Protein AF-A0A392PAM7-F1 (afdb_monomer_lite)

Organism: NCBI:txid97028

InterPro domains:
  IPR005019 Methyladenine glycosylase [PF03352] (2-102)
  IPR011257 DNA glycosylase [SSF48150] (2-95)

Foldseek 3Di:
DVCCVPPPPDDDLDPQVLLLVVLLLLLVVPDPPVRCVVCVVVVCVLCVSSQLVSLLPDDLVVQCPPPHSNVVRDPSVSSVVSNVVSVVSVPDDSPPPCSVVVVVVVPDD

Structure (mmCIF, N/CA/C/O backbone):
data_AF-A0A392PAM7-F1
#
_entry.id   AF-A0A392PAM7-F1
#
loop_
_atom_site.group_PDB
_atom_site.id
_atom_site.type_symbol
_atom_site.label_atom_id
_atom_site.label_alt_id
_atom_site.label_comp_id
_atom_site.label_asym_id
_atom_site.label_entity_id
_atom_site.label_seq_id
_atom_site.pdbx_PDB_ins_code
_atom_site.Cartn_x
_atom_site.Cartn_y
_atom_site.Cartn_z
_atom_site.occupancy
_atom_site.B_iso_or_equiv
_atom_site.auth_seq_id
_atom_site.auth_comp_id
_atom_site.auth_asym_id
_atom_site.auth_atom_id
_atom_site.pdbx_PDB_model_num
ATOM 1 N N . ALA A 1 1 ? 22.129 2.500 0.979 1.00 46.84 1 ALA A N 1
ATOM 2 C CA . ALA A 1 1 ? 22.669 2.868 -0.343 1.00 46.84 1 ALA A CA 1
ATOM 3 C C . ALA A 1 1 ? 22.045 2.010 -1.447 1.00 46.84 1 ALA A C 1
ATOM 5 O O . ALA A 1 1 ? 21.511 2.575 -2.380 1.00 46.84 1 ALA A O 1
ATOM 6 N N . THR A 1 2 ? 21.940 0.691 -1.270 1.00 55.56 2 THR A N 1
ATOM 7 C CA . THR A 1 2 ? 21.514 -0.297 -2.286 1.00 55.56 2 THR A CA 1
ATOM 8 C C . THR A 1 2 ? 20.171 -0.050 -3.003 1.00 55.56 2 THR A C 1
ATOM 10 O O . THR A 1 2 ? 20.081 -0.260 -4.203 1.00 55.56 2 THR A O 1
ATOM 13 N N . PHE A 1 3 ? 19.129 0.455 -2.323 1.00 52.91 3 PHE A N 1
ATOM 14 C CA . PHE A 1 3 ? 17.817 0.694 -2.959 1.00 52.91 3 PHE A CA 1
ATOM 15 C C . PHE A 1 3 ? 17.879 1.718 -4.104 1.00 52.91 3 PHE A C 1
ATOM 17 O O . PHE A 1 3 ? 17.218 1.547 -5.123 1.00 52.91 3 PHE A O 1
ATOM 24 N N . HIS A 1 4 ? 18.673 2.779 -3.932 1.00 52.66 4 HIS A N 1
ATOM 25 C CA . HIS A 1 4 ? 18.763 3.880 -4.894 1.00 52.66 4 HIS A CA 1
ATOM 26 C C . HIS A 1 4 ? 19.494 3.489 -6.179 1.00 52.66 4 HIS A C 1
ATOM 28 O O . HIS A 1 4 ? 19.197 4.048 -7.229 1.00 52.66 4 HIS A O 1
ATOM 34 N N . ASP A 1 5 ? 20.407 2.525 -6.084 1.00 53.50 5 ASP A N 1
ATOM 35 C CA . ASP A 1 5 ? 21.263 2.118 -7.195 1.00 53.50 5 ASP A CA 1
ATOM 36 C C . ASP A 1 5 ? 20.660 0.946 -7.993 1.00 53.50 5 ASP A C 1
ATOM 38 O O . ASP A 1 5 ? 20.927 0.819 -9.184 1.00 53.50 5 ASP A O 1
ATOM 42 N N . GLU A 1 6 ? 19.824 0.105 -7.366 1.00 55.78 6 GLU A N 1
ATOM 43 C CA . GLU A 1 6 ? 19.292 -1.122 -7.988 1.00 55.78 6 GLU A CA 1
ATOM 44 C C . GLU A 1 6 ? 17.791 -1.070 -8.324 1.00 55.78 6 GLU A C 1
ATOM 46 O O . GLU A 1 6 ? 17.339 -1.787 -9.217 1.00 55.78 6 GLU A O 1
ATOM 51 N N . GLU A 1 7 ? 16.994 -0.246 -7.629 1.00 56.81 7 GLU A N 1
ATOM 52 C CA . GLU A 1 7 ? 15.529 -0.237 -7.789 1.00 56.81 7 GLU A CA 1
ATOM 53 C C .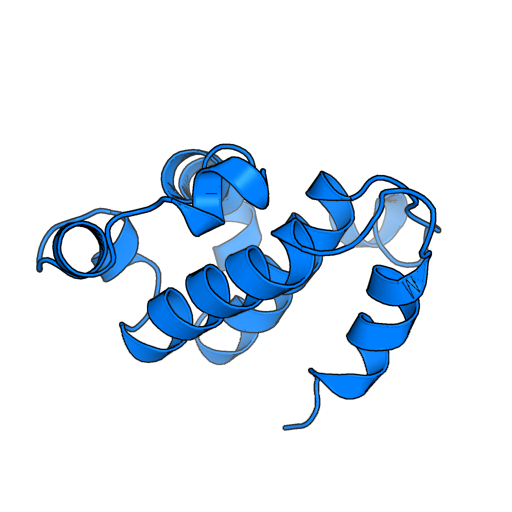 GLU A 1 7 ? 14.969 1.080 -8.359 1.00 56.81 7 GLU A C 1
ATOM 55 O O . GLU A 1 7 ? 13.880 1.074 -8.937 1.00 56.81 7 GLU A O 1
ATOM 60 N N . TRP A 1 8 ? 15.685 2.206 -8.248 1.00 60.56 8 TRP A N 1
ATOM 61 C CA . TRP A 1 8 ? 15.210 3.497 -8.768 1.00 60.56 8 TRP A CA 1
ATOM 62 C C . TRP A 1 8 ? 15.507 3.676 -10.257 1.00 60.56 8 TRP A C 1
ATOM 64 O O . TRP A 1 8 ? 16.628 3.486 -10.712 1.00 60.56 8 TRP A O 1
ATOM 74 N N . GLY A 1 9 ? 14.500 4.111 -11.020 1.00 55.19 9 GLY A N 1
ATOM 75 C CA . GLY A 1 9 ? 14.643 4.413 -12.450 1.00 55.19 9 GLY A CA 1
ATOM 76 C C . GLY A 1 9 ? 14.623 3.190 -13.374 1.00 55.19 9 GLY A C 1
ATOM 77 O O . GLY A 1 9 ? 14.708 3.351 -14.590 1.00 55.19 9 GLY A O 1
ATOM 78 N N . VAL A 1 10 ? 14.461 1.983 -12.825 1.00 61.34 10 VAL A N 1
ATOM 79 C CA . VAL A 1 10 ? 14.288 0.752 -13.604 1.00 61.34 10 VAL A CA 1
ATOM 80 C C . VAL A 1 10 ? 12.81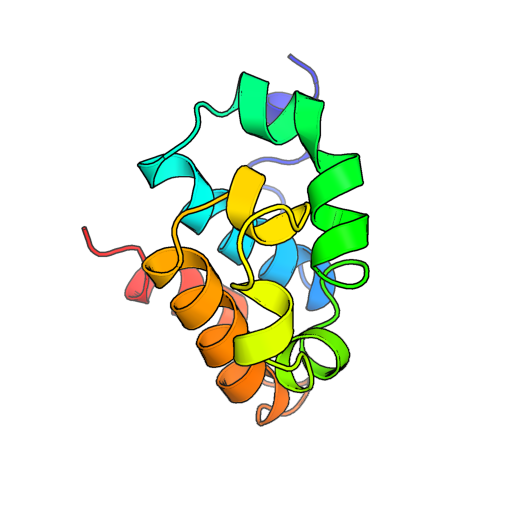4 0.609 -14.004 1.00 61.34 10 VAL A C 1
ATOM 82 O O . VAL A 1 10 ? 11.947 0.689 -13.130 1.00 61.34 10 VAL A O 1
ATOM 85 N N . PRO A 1 11 ? 12.490 0.379 -15.290 1.00 66.12 11 PRO A N 1
ATOM 86 C CA . PRO A 1 11 ? 11.123 0.091 -15.707 1.00 66.12 11 PRO A CA 1
ATOM 87 C C . PRO A 1 11 ? 10.563 -1.128 -14.967 1.00 66.12 11 PRO A C 1
ATOM 89 O O . PRO A 1 11 ? 11.149 -2.210 -14.982 1.00 66.12 11 PRO A O 1
ATOM 92 N N . VAL A 1 12 ? 9.410 -0.949 -14.325 1.00 69.69 12 VAL A N 1
ATOM 93 C CA . VAL A 1 12 ? 8.672 -2.016 -13.645 1.00 69.69 12 VAL A CA 1
ATOM 94 C C . VAL A 1 12 ? 7.361 -2.246 -14.386 1.00 69.69 12 VAL A C 1
ATOM 96 O O . VAL A 1 12 ? 6.613 -1.305 -14.640 1.00 69.69 12 VAL A O 1
ATOM 99 N N . HIS A 1 13 ? 7.085 -3.506 -14.716 1.00 71.75 13 HIS A N 1
ATOM 100 C CA . HIS A 1 13 ? 5.844 -3.938 -15.371 1.00 71.75 13 HIS A CA 1
ATOM 101 C C . HIS A 1 13 ? 4.994 -4.864 -14.492 1.00 71.75 13 HIS A C 1
ATOM 103 O O . HIS A 1 13 ? 3.966 -5.354 -14.938 1.00 71.75 13 HIS A O 1
ATOM 109 N N . ASP A 1 14 ? 5.433 -5.122 -13.259 1.00 80.69 14 ASP A N 1
ATOM 110 C CA . ASP A 1 14 ? 4.691 -5.917 -12.285 1.00 80.69 14 ASP A CA 1
ATOM 111 C C . ASP A 1 14 ? 3.701 -5.021 -11.524 1.00 80.69 14 ASP A C 1
ATOM 113 O O . ASP A 1 14 ? 4.108 -4.064 -10.859 1.00 80.69 14 ASP A O 1
ATOM 117 N N . ASP A 1 15 ? 2.407 -5.334 -11.615 1.00 79.88 15 ASP A N 1
ATOM 118 C CA . ASP A 1 15 ? 1.330 -4.538 -11.016 1.00 79.88 15 ASP A CA 1
ATOM 119 C C . ASP A 1 15 ? 1.420 -4.449 -9.487 1.00 79.88 15 ASP A C 1
ATOM 121 O O . ASP A 1 15 ? 1.139 -3.391 -8.917 1.00 79.88 15 ASP A O 1
ATOM 125 N N . LYS A 1 16 ? 1.844 -5.524 -8.806 1.00 86.25 16 LYS A N 1
ATOM 126 C CA . LYS A 1 16 ? 2.010 -5.518 -7.344 1.00 86.25 16 LYS A CA 1
ATOM 127 C C . LYS A 1 16 ? 3.165 -4.622 -6.949 1.00 86.25 16 LYS A C 1
ATOM 129 O O . LYS A 1 16 ? 3.041 -3.838 -6.013 1.00 86.25 16 LYS A O 1
ATOM 134 N N . LYS A 1 17 ? 4.272 -4.682 -7.690 1.00 84.81 17 LYS A N 1
ATOM 135 C CA . LYS A 1 17 ? 5.428 -3.815 -7.452 1.00 84.81 17 LYS A CA 1
ATOM 136 C C . LYS A 1 17 ? 5.099 -2.349 -7.750 1.00 84.81 17 LYS A C 1
ATOM 138 O O . LYS A 1 17 ? 5.517 -1.469 -7.003 1.00 84.81 17 LYS A O 1
ATOM 143 N N . LEU A 1 18 ? 4.311 -2.064 -8.787 1.00 83.69 18 LEU A N 1
ATOM 144 C CA . LEU A 1 18 ? 3.822 -0.709 -9.067 1.00 83.69 18 LEU A CA 1
ATOM 145 C C . LEU A 1 18 ? 2.886 -0.198 -7.961 1.00 83.69 18 LEU A C 1
ATOM 147 O O . LEU A 1 18 ? 3.005 0.957 -7.546 1.00 83.69 18 LEU A O 1
ATOM 151 N N . PHE A 1 19 ? 1.997 -1.049 -7.443 1.00 87.00 19 PHE A N 1
ATOM 152 C CA . PHE A 1 19 ? 1.132 -0.699 -6.318 1.00 87.00 19 PHE A CA 1
ATOM 153 C C . PHE A 1 19 ? 1.916 -0.515 -5.013 1.00 87.00 19 PHE A C 1
ATOM 155 O O . PHE A 1 19 ? 1.660 0.440 -4.282 1.00 87.00 19 PHE A O 1
ATOM 162 N N . GLU A 1 20 ? 2.911 -1.365 -4.744 1.00 90.69 20 GLU A N 1
ATOM 163 C CA . GLU A 1 20 ? 3.853 -1.195 -3.636 1.00 90.69 20 GLU A CA 1
ATOM 164 C C . GLU A 1 20 ? 4.481 0.193 -3.693 1.00 90.69 20 GLU A C 1
ATOM 166 O O . GLU A 1 20 ? 4.374 0.959 -2.736 1.00 90.69 20 GLU A O 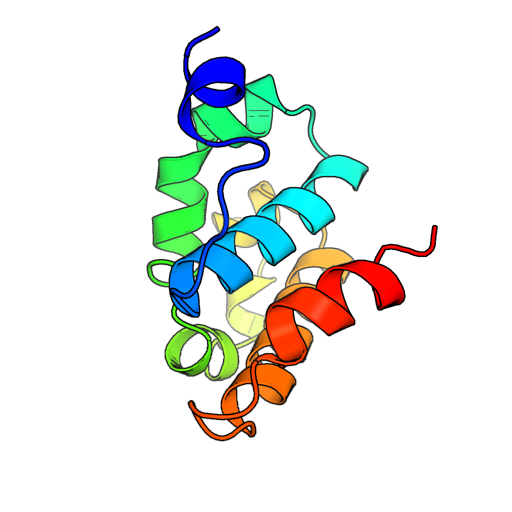1
ATOM 171 N N . LEU A 1 21 ? 5.077 0.552 -4.830 1.00 87.00 21 LEU A N 1
ATOM 172 C CA . LEU A 1 21 ? 5.705 1.854 -4.997 1.00 87.00 21 LEU A CA 1
ATOM 173 C C . LEU A 1 21 ? 4.691 2.989 -4.752 1.00 87.00 21 LEU A C 1
ATOM 175 O O . LEU A 1 21 ? 4.999 3.902 -3.986 1.00 87.00 21 LEU A O 1
ATOM 179 N N . LEU A 1 22 ? 3.465 2.906 -5.291 1.00 87.50 22 LEU A N 1
ATOM 180 C CA . LEU A 1 22 ? 2.407 3.909 -5.080 1.00 87.50 22 LEU A CA 1
ATOM 181 C C . LEU A 1 22 ? 2.061 4.094 -3.590 1.00 87.50 22 LEU A C 1
ATOM 183 O O . LEU A 1 22 ? 1.899 5.223 -3.108 1.00 87.50 22 LEU A O 1
ATOM 187 N N . VAL A 1 23 ? 1.956 2.990 -2.846 1.00 90.69 23 VAL A N 1
ATOM 188 C CA . VAL A 1 23 ? 1.688 3.004 -1.402 1.00 90.69 23 VAL A CA 1
ATOM 189 C C . VAL A 1 23 ? 2.850 3.637 -0.641 1.00 90.69 23 VAL A C 1
ATOM 191 O O . VAL A 1 23 ? 2.631 4.520 0.191 1.00 90.69 23 VAL A O 1
ATOM 194 N N . LEU A 1 24 ? 4.087 3.242 -0.946 1.00 90.81 24 LEU A N 1
ATOM 195 C CA . LEU A 1 24 ? 5.273 3.784 -0.284 1.00 90.81 24 LEU A CA 1
ATOM 196 C C . LEU A 1 24 ? 5.461 5.277 -0.609 1.00 90.81 24 LEU A C 1
ATOM 198 O O . LEU A 1 24 ? 5.778 6.060 0.286 1.00 90.81 24 LEU A O 1
ATOM 202 N N . SER A 1 25 ? 5.183 5.708 -1.844 1.00 87.38 25 SER A N 1
ATOM 203 C CA . SER A 1 25 ? 5.169 7.128 -2.218 1.00 87.38 25 SER A CA 1
ATOM 204 C C . SER A 1 25 ? 4.105 7.916 -1.450 1.00 87.38 25 SER A C 1
ATOM 206 O O . SER A 1 25 ? 4.352 9.047 -1.045 1.00 87.38 25 SER A O 1
ATOM 208 N N . SER A 1 26 ? 2.945 7.316 -1.173 1.00 88.56 26 SER A N 1
ATOM 209 C CA . SER A 1 26 ? 1.907 7.952 -0.350 1.00 88.56 26 SER A CA 1
ATOM 210 C C . SER A 1 26 ? 2.325 8.090 1.118 1.00 88.56 26 SER A C 1
ATOM 212 O O . SER A 1 26 ? 1.942 9.064 1.769 1.00 88.56 26 SER A O 1
ATOM 214 N N . ALA A 1 27 ? 3.120 7.142 1.629 1.00 90.88 27 ALA A N 1
ATOM 215 C CA . ALA A 1 27 ? 3.661 7.150 2.988 1.00 90.88 27 ALA A CA 1
ATOM 216 C C . ALA A 1 27 ? 4.755 8.210 3.202 1.00 90.88 27 ALA A C 1
ATOM 218 O O . ALA A 1 27 ? 4.964 8.637 4.338 1.00 90.88 27 ALA A O 1
ATOM 219 N N . LEU A 1 28 ? 5.418 8.679 2.135 1.00 89.31 28 LEU A N 1
ATOM 220 C CA . LEU A 1 28 ? 6.450 9.725 2.214 1.00 89.31 28 LEU A CA 1
ATOM 221 C C . LEU A 1 28 ? 5.943 11.048 2.805 1.00 89.31 28 LEU A C 1
ATOM 223 O O . LEU A 1 28 ? 6.745 11.840 3.290 1.00 89.31 28 LEU A O 1
ATOM 227 N N . SER A 1 29 ? 4.629 11.294 2.800 1.00 88.12 29 SER A N 1
ATOM 228 C CA . SER A 1 29 ? 4.062 12.479 3.453 1.00 88.12 29 SER A CA 1
ATOM 229 C C . SER A 1 29 ? 4.075 12.407 4.984 1.00 88.12 29 SER A C 1
ATOM 231 O O . SER A 1 29 ? 3.846 13.421 5.631 1.00 88.12 29 SER A O 1
ATOM 233 N N . GLU A 1 30 ? 4.270 11.221 5.565 1.00 92.00 30 GLU A N 1
ATOM 234 C CA . GLU A 1 30 ? 4.233 10.995 7.020 1.00 92.00 30 GLU A CA 1
ATOM 235 C C . GLU A 1 30 ? 5.534 10.387 7.560 1.00 92.00 30 GLU A C 1
ATOM 237 O O . GLU A 1 30 ? 5.878 10.583 8.725 1.00 92.00 30 GLU A O 1
ATOM 242 N N . LEU A 1 31 ? 6.279 9.660 6.725 1.00 92.81 31 LEU A N 1
ATOM 243 C CA . LEU A 1 31 ? 7.489 8.943 7.108 1.00 92.81 31 LEU A CA 1
ATOM 244 C C . LEU A 1 31 ? 8.648 9.272 6.166 1.00 92.81 31 LEU A C 1
ATOM 246 O O . LEU A 1 31 ? 8.478 9.414 4.958 1.00 92.81 31 LEU A O 1
ATOM 250 N N . SER A 1 32 ? 9.864 9.308 6.710 1.00 92.19 32 SER A N 1
ATOM 251 C CA . SER A 1 32 ? 11.072 9.411 5.892 1.00 92.19 32 SER A CA 1
ATOM 252 C C . SER A 1 32 ? 11.368 8.096 5.166 1.00 92.19 32 SER A C 1
ATOM 254 O O . SER A 1 32 ? 11.016 7.006 5.626 1.00 92.19 32 SER A O 1
ATOM 256 N N . TRP A 1 33 ? 12.083 8.175 4.046 1.00 87.88 33 TRP A N 1
ATOM 257 C CA . TRP A 1 33 ? 12.424 6.996 3.248 1.00 87.88 33 TRP A CA 1
ATOM 258 C C . TRP A 1 33 ? 13.200 5.908 4.008 1.00 87.88 33 TRP A C 1
ATOM 260 O O . TRP A 1 33 ? 12.817 4.742 3.915 1.00 87.88 33 TRP A O 1
ATOM 270 N N . PRO A 1 34 ? 14.201 6.236 4.852 1.00 91.56 34 PRO A N 1
ATOM 271 C CA . PRO A 1 34 ? 14.838 5.237 5.710 1.00 91.56 34 PRO A CA 1
ATOM 272 C C . PRO A 1 34 ? 13.857 4.547 6.671 1.00 91.56 34 PRO A C 1
ATOM 274 O O . PRO A 1 34 ? 13.958 3.340 6.888 1.00 91.56 34 PRO A O 1
ATOM 277 N N . ALA A 1 35 ? 12.882 5.285 7.218 1.00 93.00 35 ALA A N 1
ATOM 278 C CA . ALA A 1 35 ? 11.870 4.721 8.111 1.00 93.00 35 ALA A CA 1
ATOM 279 C C . ALA A 1 35 ? 10.914 3.777 7.368 1.00 93.00 35 ALA A C 1
ATOM 281 O O . ALA A 1 35 ? 10.555 2.724 7.896 1.00 93.00 35 ALA A O 1
ATOM 282 N N . ILE A 1 36 ? 10.539 4.130 6.138 1.00 91.50 36 ILE A N 1
ATOM 283 C CA . ILE A 1 36 ? 9.707 3.295 5.268 1.00 91.50 36 ILE A CA 1
ATOM 284 C C . ILE A 1 36 ? 10.445 2.004 4.903 1.00 91.50 36 ILE A C 1
ATOM 286 O O . ILE A 1 36 ? 9.901 0.919 5.095 1.00 91.50 36 ILE A O 1
ATOM 290 N N . LEU A 1 37 ? 11.704 2.099 4.466 1.00 90.50 37 LEU A N 1
ATOM 291 C CA . LEU A 1 37 ? 12.519 0.931 4.119 1.00 90.50 37 LEU A CA 1
ATOM 292 C C . LEU A 1 37 ? 12.732 0.001 5.321 1.00 90.50 37 LEU A C 1
ATOM 294 O O . LEU A 1 37 ? 12.592 -1.213 5.186 1.00 90.50 37 LEU A O 1
ATOM 298 N N . SER A 1 38 ? 12.987 0.554 6.511 1.00 92.94 38 SER A N 1
ATOM 299 C CA . SER A 1 38 ? 13.113 -0.228 7.750 1.00 92.94 38 SER A CA 1
ATOM 300 C C . SER A 1 38 ? 11.825 -0.991 8.102 1.00 92.94 38 SER A C 1
ATOM 302 O O . SER A 1 38 ? 11.888 -2.117 8.596 1.00 92.94 38 SER A O 1
ATOM 304 N N . LYS A 1 39 ? 10.656 -0.418 7.796 1.00 93.94 39 LYS A N 1
ATOM 305 C CA . LYS A 1 39 ? 9.333 -0.998 8.079 1.00 93.94 39 LYS A CA 1
ATOM 306 C C . LYS A 1 39 ? 8.716 -1.734 6.888 1.00 93.94 39 LYS A C 1
ATOM 308 O O . LYS A 1 39 ? 7.578 -2.180 6.991 1.00 93.94 39 LYS A O 1
ATOM 313 N N . ARG A 1 40 ? 9.429 -1.893 5.765 1.00 93.31 40 ARG A N 1
ATOM 314 C CA . ARG A 1 40 ? 8.874 -2.436 4.508 1.00 93.31 40 ARG A CA 1
ATOM 315 C C . ARG A 1 40 ? 8.228 -3.816 4.683 1.00 93.31 40 ARG A C 1
ATOM 317 O O . ARG A 1 40 ? 7.200 -4.084 4.073 1.00 93.31 40 ARG A O 1
ATOM 324 N N . HIS A 1 41 ? 8.776 -4.659 5.559 1.00 94.31 41 HIS A N 1
ATOM 325 C CA . HIS A 1 41 ? 8.177 -5.952 5.913 1.00 94.31 41 HIS A CA 1
ATOM 326 C C . HIS A 1 41 ? 6.790 -5.801 6.568 1.00 94.31 41 HIS A C 1
ATOM 328 O O . HIS A 1 41 ? 5.858 -6.498 6.185 1.00 94.31 41 HIS A O 1
ATOM 334 N N . ILE A 1 42 ? 6.621 -4.826 7.467 1.00 94.94 42 ILE A N 1
ATOM 335 C CA . ILE A 1 42 ? 5.338 -4.523 8.117 1.00 94.94 42 ILE A CA 1
ATOM 336 C C . ILE A 1 42 ? 4.325 -4.012 7.088 1.00 94.94 42 ILE A C 1
ATOM 338 O O . ILE A 1 42 ? 3.162 -4.405 7.116 1.00 94.94 42 ILE A O 1
ATOM 342 N N . PHE A 1 43 ? 4.758 -3.166 6.146 1.00 94.38 43 PHE A N 1
ATOM 343 C CA . PHE A 1 43 ? 3.891 -2.727 5.048 1.00 94.38 43 PHE A CA 1
ATOM 344 C C . PHE A 1 43 ? 3.397 -3.912 4.209 1.00 94.38 43 PHE A C 1
ATOM 346 O O . PHE A 1 43 ? 2.206 -3.978 3.916 1.00 94.38 43 PHE A O 1
ATOM 353 N N . ARG A 1 44 ? 4.271 -4.873 3.877 1.00 94.88 44 ARG A N 1
ATOM 354 C CA . ARG A 1 44 ? 3.870 -6.091 3.152 1.00 94.88 44 ARG A CA 1
ATOM 355 C C . ARG A 1 44 ? 2.823 -6.895 3.915 1.00 94.88 44 ARG A C 1
ATOM 357 O O . ARG A 1 44 ? 1.851 -7.333 3.314 1.00 94.88 44 ARG A O 1
ATOM 364 N N . GLU A 1 45 ? 2.977 -7.052 5.226 1.00 94.12 45 GLU A N 1
ATOM 365 C CA . GLU A 1 45 ? 1.989 -7.758 6.051 1.00 94.12 45 GLU A CA 1
ATOM 366 C C . GLU A 1 45 ? 0.645 -7.019 6.104 1.00 94.12 45 GLU A C 1
ATOM 368 O O . GLU A 1 45 ? -0.409 -7.622 5.899 1.00 94.12 45 GLU A O 1
ATOM 373 N N . VAL A 1 46 ? 0.671 -5.704 6.337 1.00 94.62 46 VAL A N 1
ATOM 374 C CA . VAL A 1 46 ? -0.541 -4.876 6.451 1.00 94.62 46 VAL A CA 1
ATOM 375 C C . VAL A 1 46 ? -1.309 -4.804 5.132 1.00 94.62 46 VAL A C 1
ATOM 377 O O . VAL A 1 46 ? -2.539 -4.852 5.136 1.00 94.62 46 VAL A O 1
ATOM 380 N N . PHE A 1 47 ? -0.599 -4.711 4.009 1.00 94.69 47 PHE A N 1
ATOM 381 C CA . PHE A 1 47 ? -1.182 -4.543 2.679 1.00 94.69 47 PHE A CA 1
ATOM 382 C C . PHE A 1 47 ? -1.157 -5.827 1.842 1.00 94.69 47 PHE A C 1
ATOM 384 O O . PHE A 1 47 ? -1.160 -5.743 0.619 1.00 94.69 47 PHE A O 1
ATOM 391 N N . ALA A 1 48 ? -1.155 -7.004 2.478 1.00 94.00 48 ALA A N 1
ATOM 392 C CA . ALA A 1 48 ? -1.286 -8.306 1.811 1.00 94.00 48 ALA A CA 1
ATOM 393 C C . ALA A 1 48 ? -0.347 -8.476 0.595 1.00 94.00 48 ALA A C 1
ATOM 395 O O . ALA A 1 48 ? -0.789 -8.779 -0.513 1.00 94.00 48 ALA A O 1
ATOM 396 N N . ASP A 1 49 ? 0.946 -8.228 0.812 1.00 93.75 49 ASP A N 1
ATOM 397 C CA . ASP A 1 49 ? 2.009 -8.247 -0.203 1.00 93.75 49 ASP A CA 1
ATOM 398 C C . ASP A 1 49 ? 1.726 -7.337 -1.412 1.00 93.75 49 ASP A C 1
ATOM 400 O O . ASP A 1 49 ? 2.077 -7.634 -2.552 1.00 93.75 49 ASP A O 1
ATOM 404 N N . PHE A 1 50 ? 1.041 -6.221 -1.147 1.00 93.12 50 PHE A N 1
ATOM 405 C CA . PHE A 1 50 ? 0.658 -5.213 -2.132 1.00 93.12 50 PHE A CA 1
ATOM 406 C C . PHE A 1 50 ? -0.170 -5.773 -3.296 1.00 93.12 50 PHE A C 1
ATOM 408 O O . PHE A 1 50 ? -0.113 -5.261 -4.410 1.00 93.12 50 PHE A O 1
ATOM 415 N N . ASP A 1 51 ? -0.978 -6.804 -3.045 1.00 91.62 51 ASP A N 1
ATOM 416 C CA . ASP A 1 51 ? -1.963 -7.287 -4.009 1.00 91.62 51 ASP A CA 1
ATOM 417 C C . ASP A 1 51 ? -3.177 -6.334 -4.047 1.00 91.62 51 ASP A C 1
ATOM 419 O O . ASP A 1 51 ? -3.943 -6.285 -3.074 1.00 91.62 51 ASP A O 1
ATOM 423 N N . PRO A 1 52 ? -3.416 -5.592 -5.149 1.00 89.50 52 PRO A N 1
ATOM 424 C CA . PRO A 1 52 ? -4.517 -4.630 -5.216 1.00 89.50 52 PRO A CA 1
ATOM 425 C C . PRO A 1 52 ? -5.888 -5.284 -5.010 1.00 89.50 52 PRO A C 1
ATOM 427 O O . PRO A 1 52 ? -6.785 -4.690 -4.409 1.00 89.50 52 PRO A O 1
ATOM 430 N N . VAL A 1 53 ? -6.064 -6.533 -5.451 1.00 90.88 53 VAL A N 1
ATOM 431 C CA . VAL A 1 53 ? -7.324 -7.265 -5.285 1.00 90.88 53 VAL A CA 1
ATOM 432 C C . VAL A 1 53 ? -7.539 -7.613 -3.817 1.00 90.88 53 VAL A C 1
ATOM 434 O O . VAL A 1 53 ? -8.651 -7.442 -3.311 1.00 90.88 53 VAL A O 1
ATOM 437 N N . ALA A 1 54 ? -6.499 -8.056 -3.110 1.00 93.94 54 ALA A N 1
ATOM 438 C CA . ALA A 1 54 ? -6.590 -8.338 -1.679 1.00 93.94 54 ALA A CA 1
ATOM 439 C C . ALA A 1 54 ? -6.819 -7.054 -0.866 1.00 93.94 54 ALA A C 1
ATOM 441 O O . ALA A 1 54 ? -7.730 -7.005 -0.037 1.00 93.94 54 ALA A O 1
ATOM 442 N N . VAL A 1 55 ? -6.061 -5.993 -1.156 1.00 93.94 55 VAL A N 1
ATOM 443 C CA . VAL A 1 55 ? -6.155 -4.704 -0.455 1.00 93.94 55 VAL A CA 1
ATOM 444 C C . VAL A 1 55 ? -7.515 -4.043 -0.666 1.00 93.94 55 VAL A C 1
ATOM 446 O O . VAL A 1 55 ? -8.096 -3.520 0.284 1.00 93.94 55 VAL A O 1
ATOM 449 N N . SER A 1 56 ? -8.096 -4.153 -1.866 1.00 93.00 56 SER A N 1
ATOM 450 C CA . SER A 1 56 ? -9.435 -3.618 -2.159 1.00 93.00 56 SER A CA 1
ATOM 451 C C . SER A 1 56 ? -10.551 -4.226 -1.295 1.00 93.00 56 SER A C 1
ATOM 453 O O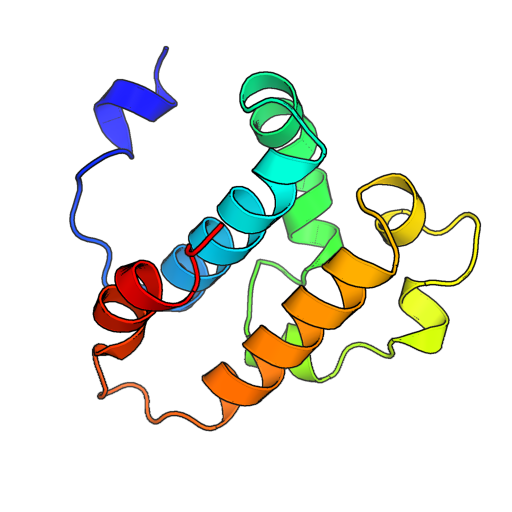 . SER A 1 56 ? -11.598 -3.601 -1.100 1.00 93.00 56 SER A O 1
ATOM 455 N N . LYS A 1 57 ? -10.323 -5.434 -0.756 1.00 94.19 57 LYS A N 1
ATOM 456 C CA . LYS A 1 57 ? -11.261 -6.186 0.092 1.00 94.19 57 LYS A CA 1
ATOM 457 C C . LYS A 1 57 ? -11.015 -5.981 1.587 1.00 94.19 57 LYS A C 1
ATOM 459 O O . LYS A 1 57 ? -11.764 -6.530 2.399 1.00 94.19 57 LYS A O 1
ATOM 464 N N . ILE A 1 58 ? -9.992 -5.216 1.975 1.00 93.69 58 ILE A N 1
ATOM 465 C CA . ILE A 1 58 ? -9.725 -4.944 3.386 1.00 93.69 58 ILE A CA 1
ATOM 466 C C . ILE A 1 58 ? -10.887 -4.149 3.987 1.00 93.69 58 ILE A C 1
ATOM 468 O O . ILE A 1 58 ? -11.377 -3.164 3.431 1.00 93.69 58 ILE A O 1
ATOM 472 N N . ASN A 1 59 ? -11.333 -4.583 5.165 1.00 92.81 59 ASN A N 1
ATOM 473 C CA . ASN A 1 59 ? -12.345 -3.870 5.927 1.00 92.81 59 ASN A CA 1
ATOM 474 C C . ASN A 1 59 ? -11.727 -2.615 6.563 1.00 92.81 59 ASN A C 1
ATOM 476 O O . ASN A 1 59 ? -11.022 -2.711 7.569 1.00 92.81 59 ASN A O 1
ATOM 480 N N . GLU A 1 60 ? -12.047 -1.449 5.996 1.00 90.69 60 GLU A N 1
ATOM 481 C CA . GLU A 1 60 ? -11.586 -0.134 6.464 1.00 90.69 60 GLU A CA 1
ATOM 482 C C . GLU A 1 60 ? -11.779 0.066 7.969 1.00 90.69 60 GLU A C 1
ATOM 484 O O . GLU A 1 60 ? -10.852 0.477 8.660 1.00 90.69 60 GLU A O 1
ATOM 489 N N . LYS A 1 61 ? -12.963 -0.273 8.500 1.00 89.94 61 LYS A N 1
ATOM 490 C CA . LYS A 1 61 ? -13.277 -0.070 9.923 1.00 89.94 61 LYS A CA 1
ATOM 491 C C . LYS A 1 61 ? -12.349 -0.886 10.817 1.00 89.94 61 LYS A C 1
ATOM 493 O O . LYS A 1 61 ? -11.879 -0.388 11.835 1.00 89.94 61 LYS A O 1
ATOM 498 N N . LYS A 1 62 ? -12.074 -2.134 10.427 1.00 90.75 62 LYS A N 1
ATOM 499 C CA . LYS A 1 62 ? -11.167 -3.014 11.172 1.00 90.75 62 LYS A CA 1
ATOM 500 C C . LYS A 1 62 ? -9.729 -2.508 11.094 1.00 90.75 62 LYS A C 1
ATOM 502 O O . LYS A 1 62 ? -9.034 -2.521 12.098 1.00 90.75 62 LYS A O 1
ATOM 507 N N . MET A 1 63 ? -9.295 -2.054 9.923 1.00 90.94 63 MET A N 1
ATOM 508 C CA . MET A 1 63 ? -7.926 -1.591 9.696 1.00 90.94 63 MET A CA 1
ATOM 509 C C . MET A 1 63 ? -7.613 -0.252 10.381 1.00 90.94 63 MET A C 1
ATOM 511 O O . MET A 1 63 ? -6.482 -0.039 10.795 1.00 90.94 63 MET A O 1
ATOM 515 N N . MET A 1 64 ? -8.608 0.622 10.536 1.00 91.81 64 MET A N 1
ATOM 516 C CA . MET A 1 64 ? -8.480 1.920 11.222 1.00 91.81 64 MET A CA 1
ATOM 517 C C . MET A 1 64 ? -8.825 1.835 12.714 1.00 91.81 64 MET A C 1
ATOM 519 O O . MET A 1 64 ? -8.893 2.846 13.403 1.00 91.81 64 MET A O 1
ATOM 523 N N . THR A 1 65 ? -9.081 0.634 13.244 1.00 93.00 65 THR A N 1
ATOM 524 C CA . THR A 1 65 ? -9.321 0.484 14.681 1.00 93.00 65 THR A CA 1
ATOM 525 C C . THR A 1 65 ? -8.034 0.843 15.441 1.00 93.00 65 THR A C 1
ATOM 527 O O . THR A 1 65 ? -6.975 0.302 15.097 1.00 93.00 65 THR A O 1
ATOM 530 N N . PRO A 1 66 ? -8.096 1.718 16.467 1.00 89.69 66 PRO A N 1
ATOM 531 C CA . PRO A 1 66 ? -6.926 2.082 17.258 1.00 89.69 66 PRO A CA 1
ATOM 532 C C . PRO A 1 66 ? -6.232 0.857 17.855 1.00 89.69 66 PRO A C 1
ATOM 534 O O . PRO A 1 66 ? -6.885 -0.053 18.365 1.00 89.69 66 PRO A O 1
ATOM 537 N N . GLY A 1 67 ? -4.901 0.839 17.797 1.00 87.12 67 GLY A N 1
ATOM 538 C CA . GLY A 1 67 ? -4.082 -0.268 18.302 1.00 87.12 67 GLY A CA 1
ATOM 539 C C . GLY A 1 67 ? -3.823 -1.379 17.282 1.00 87.12 67 GLY A C 1
ATOM 540 O O . GLY A 1 67 ? -3.105 -2.329 17.583 1.00 87.12 67 GLY A O 1
ATOM 541 N N . THR A 1 68 ? -4.351 -1.265 16.061 1.00 92.00 68 THR A N 1
ATOM 542 C CA . THR A 1 68 ? -3.923 -2.127 14.953 1.00 92.00 68 THR A CA 1
ATOM 543 C C . THR A 1 68 ? -2.577 -1.673 14.391 1.00 92.00 68 THR A C 1
ATOM 545 O O . THR A 1 68 ? -2.246 -0.482 14.408 1.00 92.00 68 THR A O 1
ATOM 548 N N . THR A 1 69 ? -1.819 -2.613 13.819 1.00 91.38 69 THR A N 1
ATOM 549 C CA . THR A 1 69 ? -0.535 -2.324 13.162 1.00 91.38 69 THR A CA 1
ATOM 550 C C . THR A 1 69 ? -0.685 -1.265 12.069 1.00 91.38 69 THR A C 1
ATOM 552 O O . THR A 1 69 ? 0.125 -0.348 11.995 1.00 91.38 69 THR A O 1
ATOM 555 N N . ALA A 1 70 ? -1.760 -1.332 11.274 1.00 90.06 70 ALA A N 1
ATOM 556 C CA . ALA A 1 70 ? -2.038 -0.364 10.214 1.00 90.06 70 ALA A CA 1
ATOM 557 C C . ALA A 1 70 ? -2.261 1.056 10.762 1.00 90.06 70 ALA A C 1
ATOM 559 O O . ALA A 1 70 ? -1.603 1.983 10.297 1.00 90.06 70 ALA A O 1
ATOM 560 N N . SER A 1 71 ? -3.107 1.209 11.792 1.00 90.00 71 SER A N 1
ATOM 561 C CA . SER A 1 71 ? -3.362 2.507 12.447 1.00 90.00 71 SER A CA 1
ATOM 562 C C . SER A 1 71 ? -2.121 3.120 13.111 1.00 90.00 71 SER A C 1
ATOM 564 O O . SER A 1 71 ? -2.059 4.326 13.318 1.00 90.00 71 SER A O 1
ATOM 566 N N . SER A 1 72 ? -1.118 2.295 13.434 1.00 91.94 72 SER A N 1
ATOM 567 C CA . SER A 1 72 ? 0.169 2.752 13.978 1.00 91.94 72 SER A CA 1
ATOM 568 C C . SER A 1 72 ? 1.186 3.135 12.894 1.00 91.94 72 SER A C 1
ATOM 570 O O . SER A 1 72 ? 2.184 3.784 13.203 1.00 91.94 72 SER A O 1
ATOM 572 N N . LEU A 1 73 ? 0.984 2.701 11.642 1.00 92.44 73 LEU A N 1
ATOM 573 C CA . LEU A 1 73 ? 1.903 2.979 10.535 1.00 92.44 73 LEU A CA 1
ATOM 574 C C . LEU A 1 73 ? 1.593 4.294 9.824 1.00 92.44 73 LEU A C 1
ATOM 576 O O . LEU A 1 73 ? 2.532 5.007 9.477 1.00 92.44 73 LEU A O 1
ATOM 580 N N . LEU A 1 74 ? 0.314 4.569 9.560 1.00 93.44 74 LEU A N 1
ATOM 581 C CA . LEU A 1 74 ? -0.145 5.723 8.787 1.00 93.44 74 LEU A CA 1
ATOM 582 C C . LEU A 1 74 ? -1.468 6.258 9.340 1.00 93.44 74 LEU A C 1
ATOM 584 O O . LEU A 1 74 ? -2.241 5.514 9.945 1.00 93.44 74 LEU A O 1
ATOM 588 N N . SER A 1 75 ? -1.761 7.527 9.060 1.00 93.69 75 SER A N 1
ATOM 589 C CA . SER A 1 75 ? -3.050 8.139 9.390 1.00 93.69 75 SER A CA 1
ATOM 590 C C . SER A 1 75 ? -4.230 7.468 8.676 1.00 93.69 75 SER A C 1
ATOM 592 O O . SER A 1 75 ? -4.116 6.992 7.541 1.00 93.69 75 SER A O 1
ATOM 594 N N . ASP A 1 76 ? -5.414 7.521 9.295 1.00 93.06 76 ASP A N 1
ATOM 595 C CA . ASP A 1 76 ? -6.665 7.015 8.713 1.00 93.06 76 ASP A CA 1
ATOM 596 C C . ASP A 1 76 ? -6.918 7.549 7.298 1.00 93.06 76 ASP A C 1
ATOM 598 O O . ASP A 1 76 ? -7.403 6.819 6.432 1.00 93.06 76 ASP A O 1
ATOM 602 N N . GLN A 1 77 ? -6.554 8.808 7.039 1.00 91.62 77 GLN A N 1
ATOM 603 C CA . GLN A 1 77 ? -6.710 9.424 5.724 1.00 91.62 77 GLN A CA 1
ATOM 604 C C . GLN A 1 77 ? -5.869 8.705 4.663 1.00 91.62 77 GLN A C 1
ATOM 606 O O . GLN A 1 77 ? -6.355 8.441 3.560 1.00 91.62 77 GLN A O 1
ATOM 611 N N . LYS A 1 78 ? -4.621 8.348 4.986 1.00 90.69 78 LYS A N 1
ATOM 612 C CA . LYS A 1 78 ? -3.745 7.611 4.069 1.00 90.69 78 LYS A CA 1
ATOM 613 C C . LYS A 1 78 ? -4.188 6.171 3.896 1.00 90.69 78 LYS A C 1
ATOM 615 O O . LYS A 1 78 ? -4.228 5.692 2.766 1.00 90.69 78 LYS A O 1
ATOM 620 N N . LEU A 1 79 ? -4.593 5.512 4.980 1.00 93.38 79 LEU A N 1
ATOM 621 C CA . LEU A 1 79 ? -5.130 4.154 4.923 1.00 93.38 79 LEU A CA 1
ATOM 622 C C . LEU A 1 79 ? -6.361 4.072 4.003 1.00 93.38 79 LEU A C 1
ATOM 624 O O . LEU A 1 79 ? -6.438 3.174 3.165 1.00 93.38 79 LEU A O 1
ATOM 628 N N . ARG A 1 80 ? -7.285 5.041 4.093 1.00 92.38 80 ARG A N 1
ATOM 629 C CA . ARG A 1 80 ? -8.443 5.152 3.183 1.00 92.38 80 ARG A CA 1
ATOM 630 C C . ARG A 1 80 ? -8.015 5.350 1.735 1.00 92.38 80 ARG A C 1
ATOM 632 O O . ARG A 1 80 ? -8.504 4.638 0.864 1.00 92.38 80 ARG A O 1
ATOM 639 N N . GLY A 1 81 ? -7.095 6.283 1.488 1.00 90.38 81 GLY A N 1
ATOM 640 C CA . GLY A 1 81 ? -6.588 6.560 0.142 1.00 90.38 81 GLY A CA 1
ATOM 641 C C . GLY A 1 81 ? -5.955 5.330 -0.512 1.00 90.38 81 GLY A C 1
ATOM 642 O O . GLY A 1 81 ? -6.222 5.045 -1.674 1.00 90.38 81 GLY A O 1
ATOM 643 N N . ILE A 1 82 ? -5.183 4.549 0.248 1.00 91.75 82 ILE A N 1
ATOM 644 C CA . ILE A 1 82 ? -4.558 3.314 -0.243 1.00 91.75 82 ILE A CA 1
ATOM 645 C C . ILE A 1 82 ? -5.611 2.260 -0.614 1.00 91.75 82 ILE A C 1
ATOM 647 O O . ILE A 1 82 ? -5.528 1.666 -1.690 1.00 91.75 82 ILE A O 1
ATOM 651 N N . ILE A 1 83 ? -6.615 2.042 0.242 1.00 92.69 83 ILE A N 1
ATOM 652 C CA . ILE A 1 83 ? -7.700 1.085 -0.032 1.00 92.69 83 ILE A CA 1
ATOM 653 C C . ILE A 1 83 ? -8.508 1.522 -1.258 1.00 92.69 83 ILE A C 1
ATOM 655 O O . ILE A 1 83 ? -8.855 0.690 -2.097 1.00 92.69 83 ILE A O 1
ATOM 659 N N . GLU A 1 84 ? -8.786 2.818 -1.393 1.00 90.50 84 GLU A N 1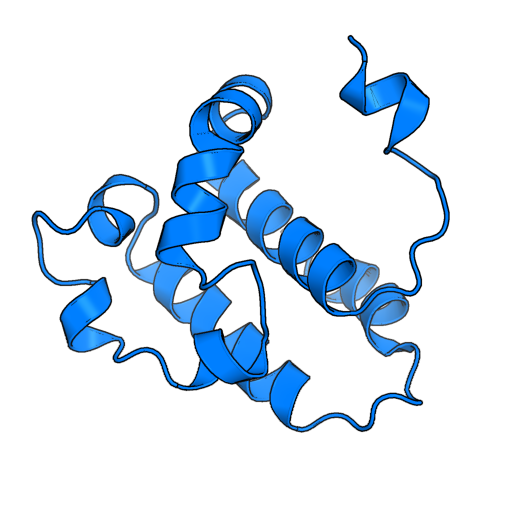
ATOM 660 C CA . GLU A 1 84 ? -9.518 3.341 -2.543 1.00 90.50 84 GLU A CA 1
ATOM 661 C C . GLU A 1 84 ? -8.718 3.194 -3.841 1.00 90.50 84 GLU A C 1
ATOM 663 O O . GLU A 1 84 ? -9.247 2.687 -4.830 1.00 90.50 84 GLU A O 1
ATOM 668 N N . ASN A 1 85 ? -7.421 3.512 -3.825 1.00 89.06 85 ASN A N 1
ATOM 669 C CA . ASN A 1 85 ? -6.533 3.267 -4.962 1.00 89.06 85 ASN A CA 1
ATOM 670 C C . ASN A 1 85 ? -6.543 1.785 -5.366 1.00 89.06 85 ASN A C 1
ATOM 672 O O . ASN A 1 85 ? -6.671 1.472 -6.549 1.00 89.06 85 ASN A O 1
ATOM 676 N N . ALA A 1 86 ? -6.498 0.869 -4.394 1.00 90.19 86 ALA A N 1
ATOM 677 C CA . ALA A 1 86 ? -6.583 -0.567 -4.651 1.00 90.19 86 ALA A CA 1
ATOM 678 C C . ALA A 1 86 ? -7.910 -0.972 -5.316 1.00 90.19 86 ALA A C 1
ATOM 680 O O . ALA A 1 86 ? -7.911 -1.787 -6.235 1.00 90.19 86 ALA A O 1
ATOM 681 N N . ARG A 1 87 ? -9.042 -0.385 -4.899 1.00 89.62 87 ARG A N 1
ATOM 682 C CA . ARG A 1 87 ? -10.358 -0.615 -5.528 1.00 89.62 87 ARG A CA 1
ATOM 683 C C . ARG A 1 87 ? -10.445 -0.097 -6.953 1.00 89.62 87 ARG A C 1
ATOM 685 O O . ARG A 1 87 ? -11.223 -0.637 -7.733 1.00 89.62 87 ARG A O 1
ATOM 692 N N . GLN A 1 88 ? -9.735 0.977 -7.282 1.00 87.06 88 GLN A N 1
ATOM 693 C CA . GLN A 1 88 ? -9.714 1.488 -8.651 1.00 87.06 88 GLN A CA 1
ATOM 694 C C . GLN A 1 88 ? -8.822 0.621 -9.536 1.00 87.06 88 GLN A C 1
ATOM 696 O O . GLN A 1 88 ? -9.256 0.214 -10.610 1.00 87.06 88 GLN A O 1
ATOM 701 N N . ILE A 1 89 ? -7.637 0.255 -9.044 1.00 83.75 89 ILE A N 1
ATOM 702 C CA . ILE A 1 89 ? -6.699 -0.620 -9.756 1.00 83.75 89 ILE A CA 1
ATOM 703 C C . ILE A 1 89 ? -7.301 -2.012 -9.980 1.00 83.75 89 ILE A C 1
ATOM 705 O O . ILE A 1 89 ? -7.158 -2.566 -11.063 1.00 83.75 89 ILE A O 1
ATOM 709 N N . SER A 1 90 ? -8.047 -2.564 -9.014 1.00 84.06 90 SER A N 1
ATOM 710 C CA . SER A 1 90 ? -8.665 -3.892 -9.157 1.00 84.06 90 SER A CA 1
ATOM 711 C C . SER A 1 90 ? -9.763 -3.972 -10.225 1.00 84.06 90 SER A C 1
ATOM 713 O O . SER A 1 90 ? -10.180 -5.072 -10.584 1.00 84.06 90 SER A O 1
ATOM 715 N N . LYS A 1 91 ? -10.235 -2.829 -10.740 1.00 83.38 91 LYS A N 1
ATOM 716 C CA . LYS A 1 91 ? -11.195 -2.757 -11.853 1.00 83.38 91 LYS A CA 1
ATOM 717 C C . LYS A 1 91 ? -10.515 -2.705 -13.223 1.00 83.38 91 LYS A C 1
ATOM 719 O O . LYS A 1 91 ? -11.214 -2.792 -14.229 1.00 83.38 91 LYS A O 1
ATOM 724 N N . TRP A 1 92 ? -9.203 -2.483 -13.283 1.00 76.12 92 TRP A N 1
ATOM 725 C CA . TRP A 1 92 ? -8.476 -2.364 -14.546 1.00 76.12 92 TRP A CA 1
ATOM 726 C C . TRP A 1 92 ? -8.135 -3.748 -15.101 1.00 76.12 92 TRP A C 1
ATOM 728 O O . TRP A 1 92 ? -7.900 -4.692 -14.348 1.00 76.12 92 TRP A O 1
ATOM 738 N N . GLU A 1 93 ? -8.109 -3.881 -16.429 1.00 62.56 93 GLU A N 1
ATOM 739 C CA . GLU A 1 93 ? -7.580 -5.095 -17.050 1.00 62.56 93 GLU A CA 1
ATOM 740 C C . GLU A 1 93 ? -6.038 -5.099 -17.017 1.00 62.56 93 GLU A C 1
ATOM 742 O O . GLU A 1 93 ? -5.436 -4.046 -17.243 1.00 62.56 93 GLU A O 1
ATOM 747 N N . PRO A 1 94 ? -5.386 -6.275 -16.875 1.00 57.09 94 PRO A N 1
ATOM 748 C CA . PRO A 1 94 ? -3.919 -6.426 -16.826 1.00 57.09 94 PRO A CA 1
ATOM 749 C C . PRO A 1 94 ? -3.138 -5.895 -18.045 1.00 57.09 94 PRO A C 1
ATOM 751 O O . PRO A 1 94 ? -1.914 -5.970 -18.082 1.00 57.09 94 PRO A O 1
ATOM 754 N N . ARG A 1 95 ? -3.825 -5.432 -19.097 1.00 54.19 95 ARG A N 1
ATOM 755 C CA . ARG A 1 95 ? -3.224 -4.929 -20.344 1.00 54.19 95 ARG A CA 1
ATOM 756 C C . ARG A 1 95 ? -3.129 -3.410 -20.422 1.00 54.19 95 ARG A C 1
ATOM 758 O O . ARG A 1 95 ? -2.422 -2.896 -21.287 1.00 54.19 95 ARG A O 1
ATOM 765 N N . ASP A 1 96 ? -3.797 -2.692 -19.528 1.00 54.03 96 ASP A N 1
ATOM 766 C CA . ASP A 1 96 ? -3.676 -1.245 -19.463 1.00 54.03 96 ASP A CA 1
ATOM 767 C C . ASP A 1 96 ? -2.436 -0.905 -18.630 1.00 54.03 96 ASP A C 1
ATOM 769 O O . ASP A 1 96 ? -2.497 -0.838 -17.405 1.00 54.03 96 ASP A O 1
ATOM 773 N N . TYR A 1 97 ? -1.308 -0.632 -19.299 1.00 54.25 97 TYR A N 1
ATOM 774 C CA . TYR A 1 97 ? -0.054 -0.079 -18.746 1.00 54.25 97 TYR A CA 1
ATOM 775 C C . TYR A 1 97 ? -0.225 1.317 -18.084 1.00 54.25 97 TYR A C 1
ATOM 777 O O . TYR A 1 97 ? 0.663 2.171 -18.112 1.00 54.25 97 TYR A O 1
ATOM 785 N N . ARG A 1 98 ? -1.393 1.599 -17.503 1.00 55.50 98 ARG A N 1
ATOM 786 C CA . ARG A 1 98 ? -1.819 2.881 -16.949 1.00 55.50 98 ARG A CA 1
ATOM 787 C C . ARG A 1 98 ? -1.294 3.143 -15.550 1.00 55.50 98 ARG A C 1
ATOM 789 O O . ARG A 1 98 ? -1.287 4.304 -15.173 1.00 55.50 98 ARG A O 1
ATOM 796 N N . LEU A 1 99 ? -0.797 2.149 -14.810 1.00 51.34 99 LEU A N 1
ATOM 797 C CA . LEU A 1 99 ? -0.153 2.386 -13.507 1.00 51.34 99 LEU A CA 1
ATOM 798 C C . LEU A 1 99 ? 1.080 3.300 -13.633 1.00 51.34 99 LEU A C 1
ATOM 800 O O . LEU A 1 99 ? 1.248 4.204 -12.817 1.00 51.34 99 LEU A O 1
ATOM 804 N N . ALA A 1 100 ? 1.873 3.157 -14.703 1.00 49.94 100 ALA A N 1
ATOM 805 C CA . ALA A 1 100 ? 2.992 4.057 -15.000 1.00 49.94 100 ALA A CA 1
ATOM 806 C C . ALA A 1 100 ? 2.532 5.487 -15.359 1.00 49.94 100 ALA A C 1
ATOM 808 O O . ALA A 1 100 ? 3.181 6.461 -14.988 1.00 49.94 100 ALA A O 1
ATOM 809 N N . VAL A 1 101 ? 1.383 5.628 -16.034 1.00 47.53 101 VAL A N 1
ATOM 810 C CA . VAL A 1 101 ? 0.791 6.933 -16.395 1.00 47.53 101 VAL A CA 1
ATOM 811 C C . VAL A 1 101 ? 0.120 7.600 -15.183 1.00 47.53 101 VAL A C 1
ATOM 813 O O . VAL A 1 101 ? 0.223 8.812 -15.000 1.00 47.53 101 VAL A O 1
ATOM 816 N N . PHE A 1 102 ? -0.513 6.817 -14.305 1.00 46.53 102 PHE A N 1
ATOM 817 C CA . PHE A 1 102 ? -1.141 7.287 -13.065 1.00 46.53 102 PHE A CA 1
ATOM 818 C C . PHE A 1 102 ? -0.123 7.731 -12.013 1.00 46.53 102 PHE A C 1
ATOM 820 O O . PHE A 1 102 ? -0.413 8.644 -11.237 1.00 46.53 102 PHE A O 1
ATOM 827 N N . TYR A 1 103 ? 1.081 7.149 -12.039 1.00 47.22 103 TYR A N 1
ATOM 828 C CA . TYR A 1 103 ? 2.222 7.575 -11.229 1.00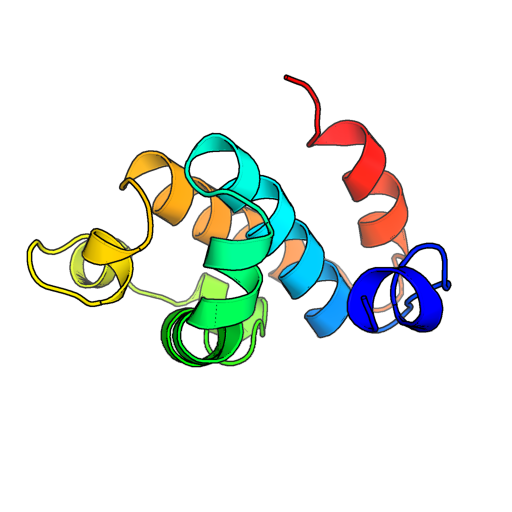 47.22 103 TYR A CA 1
ATOM 829 C C . TYR A 1 103 ? 2.522 9.078 -11.383 1.00 47.22 103 TYR A C 1
ATOM 831 O O . TYR A 1 103 ? 2.943 9.729 -10.432 1.00 47.22 103 TYR A O 1
ATOM 839 N N . CYS A 1 104 ? 2.241 9.649 -12.560 1.00 40.75 104 CYS A N 1
ATOM 840 C CA . CYS A 1 104 ? 2.442 11.067 -12.853 1.00 40.75 104 CYS A CA 1
ATOM 841 C C . CYS A 1 104 ? 1.243 11.958 -12.461 1.00 40.75 104 CYS A C 1
ATOM 843 O O . CYS A 1 104 ? 1.423 13.153 -12.255 1.00 40.75 104 CYS A O 1
ATOM 845 N N . HIS A 1 105 ? 0.027 11.410 -12.324 1.00 34.06 105 HIS A N 1
ATOM 846 C CA . HIS A 1 105 ? -1.187 12.212 -12.091 1.00 34.06 105 HIS A CA 1
ATOM 847 C C . HIS A 1 105 ? -1.647 12.256 -10.621 1.00 34.06 105 HIS A C 1
ATOM 849 O O . HIS A 1 105 ? -2.258 13.239 -10.209 1.00 34.06 105 HIS A O 1
ATOM 855 N N . ILE A 1 106 ? -1.339 11.229 -9.813 1.00 42.59 106 ILE A N 1
ATOM 856 C CA . ILE A 1 106 ? -1.701 11.187 -8.379 1.00 42.59 106 ILE A CA 1
ATOM 857 C C . ILE A 1 106 ? -0.660 11.867 -7.469 1.00 42.59 106 ILE A C 1
ATOM 859 O O . ILE A 1 106 ? -1.008 12.285 -6.369 1.00 42.59 106 ILE A O 1
ATOM 863 N N . LEU A 1 107 ? 0.589 12.057 -7.913 1.00 38.44 107 LEU A N 1
ATOM 864 C CA . LEU A 1 107 ? 1.626 12.755 -7.131 1.00 38.44 107 LEU A CA 1
ATOM 865 C C . LEU A 1 107 ? 1.518 14.297 -7.159 1.00 38.44 107 LEU A C 1
ATOM 867 O O . LEU A 1 107 ? 2.502 14.976 -6.871 1.00 38.44 107 LEU A O 1
ATOM 871 N N . ASN A 1 108 ? 0.340 14.863 -7.449 1.00 29.55 108 ASN A N 1
ATOM 872 C CA . ASN A 1 108 ? 0.064 16.266 -7.125 1.00 29.55 108 ASN A CA 1
ATOM 873 C C . ASN A 1 108 ? -0.144 16.405 -5.609 1.00 29.55 108 ASN A C 1
ATOM 875 O O . ASN A 1 108 ? -1.230 16.154 -5.080 1.00 29.55 108 ASN A O 1
ATOM 879 N N . ILE A 1 109 ? 0.941 16.793 -4.934 1.00 43.75 109 ILE A N 1
ATOM 880 C CA . ILE A 1 109 ? 0.883 17.856 -3.922 1.00 43.75 109 ILE A CA 1
ATOM 881 C C . ILE A 1 109 ? 0.415 19.135 -4.618 1.00 43.75 109 ILE A C 1
ATOM 883 O O . ILE A 1 109 ? 0.898 19.379 -5.746 1.00 43.75 109 ILE A O 1
#

Radius of gyration: 13.69 Å; chains: 1; bounding box: 36×26×39 Å

Secondary structure (DSSP, 8-state):
-HHHHHTTT-----HHHHHHHHHHHHHTTTS-HHHHHHTHHHHHHHTGGG-HHHHHTS-HHHHTSTTSHHHHHS-HHHHHHHHHHHHHHTTS-TT-THHHHHHHHS---

Sequence (109 aa):
ATFHDEEWGVPVHDDKKLFELLVLSSALSELSWPAILSKRHIFREVFADFDPVAVSKINEKKMMTPGTTASSLLSDQKLRGIIENARQISKWEPRDYRLAVFYCHILNI

pLDDT: mean 79.98, std 18.05, range [29.55, 94.94]